Protein AF-A0A7W1NVE6-F1 (afdb_monomer_lite)

Structure (mmCIF, N/CA/C/O backbone):
data_AF-A0A7W1NVE6-F1
#
_entry.id   AF-A0A7W1NVE6-F1
#
loop_
_atom_site.group_PDB
_atom_site.id
_atom_site.type_symbol
_atom_site.label_atom_id
_atom_site.label_alt_id
_atom_site.label_comp_id
_atom_site.label_asym_id
_atom_site.label_entity_id
_atom_site.label_seq_id
_atom_site.pdbx_PDB_ins_code
_atom_site.Cartn_x
_atom_site.Cartn_y
_atom_site.Cartn_z
_atom_site.occupancy
_atom_site.B_iso_or_equiv
_atom_site.auth_seq_id
_atom_site.auth_comp_id
_atom_site.auth_asym_id
_atom_site.auth_atom_id
_atom_site.pdbx_PDB_model_num
ATOM 1 N N . MET A 1 1 ? -20.304 -4.617 41.330 1.00 43.28 1 MET A N 1
ATOM 2 C CA . MET A 1 1 ? -19.019 -4.734 40.603 1.00 43.28 1 MET A CA 1
ATOM 3 C C . MET A 1 1 ? -19.071 -3.814 39.393 1.00 43.28 1 MET A C 1
ATOM 5 O O . MET A 1 1 ? -19.935 -3.990 38.545 1.00 43.28 1 MET A O 1
ATOM 9 N N . ALA A 1 2 ? -18.234 -2.778 39.392 1.00 46.69 2 ALA A N 1
ATOM 10 C CA . ALA A 1 2 ? -18.271 -1.657 38.458 1.00 46.69 2 ALA A CA 1
ATOM 11 C C . ALA A 1 2 ? -17.855 -2.059 37.030 1.00 46.69 2 ALA A C 1
ATOM 13 O O . ALA A 1 2 ? -16.726 -2.504 36.815 1.00 46.69 2 ALA A O 1
ATOM 14 N N . LYS A 1 3 ? -18.741 -1.858 36.045 1.00 56.53 3 LYS A N 1
ATOM 15 C CA . LYS A 1 3 ? -18.347 -1.772 34.632 1.00 56.53 3 LYS A CA 1
ATOM 16 C C . LYS A 1 3 ? -17.899 -0.339 34.369 1.00 56.53 3 LYS A C 1
ATOM 18 O O . LYS A 1 3 ? -18.708 0.552 34.170 1.00 56.53 3 LYS A O 1
ATOM 23 N N . LYS A 1 4 ? -16.583 -0.192 34.467 1.00 49.22 4 LYS A N 1
ATOM 24 C CA . LYS A 1 4 ? -15.743 0.969 34.190 1.00 49.22 4 LYS A CA 1
ATOM 25 C C . LYS A 1 4 ? -16.264 1.808 33.019 1.00 49.22 4 LYS A C 1
ATOM 27 O O . LYS A 1 4 ? -16.423 1.300 31.909 1.00 49.22 4 LYS A O 1
ATOM 32 N N . ASP A 1 5 ? -16.467 3.083 33.304 1.00 49.03 5 ASP A N 1
ATOM 33 C CA . ASP A 1 5 ? -16.816 4.149 32.378 1.00 49.03 5 ASP A CA 1
ATOM 34 C C . ASP A 1 5 ? -15.746 4.259 31.281 1.00 49.03 5 ASP A C 1
ATOM 36 O O . ASP A 1 5 ? -14.654 4.788 31.487 1.00 49.03 5 ASP A O 1
ATOM 40 N N . ALA A 1 6 ? -16.035 3.712 30.104 1.00 51.19 6 ALA A N 1
ATOM 41 C CA . ALA A 1 6 ? -15.352 4.088 28.877 1.00 51.19 6 ALA A CA 1
ATOM 42 C C . ALA A 1 6 ? -16.280 5.087 28.185 1.00 51.19 6 ALA A C 1
ATOM 44 O O . ALA A 1 6 ? -17.406 4.727 27.840 1.00 51.19 6 ALA A O 1
ATOM 45 N N . GLY A 1 7 ? -15.838 6.340 28.013 1.00 51.44 7 GLY A N 1
ATOM 46 C CA . GLY A 1 7 ? -16.530 7.299 27.141 1.00 51.44 7 GLY A CA 1
ATOM 47 C C . GLY A 1 7 ? -16.795 6.685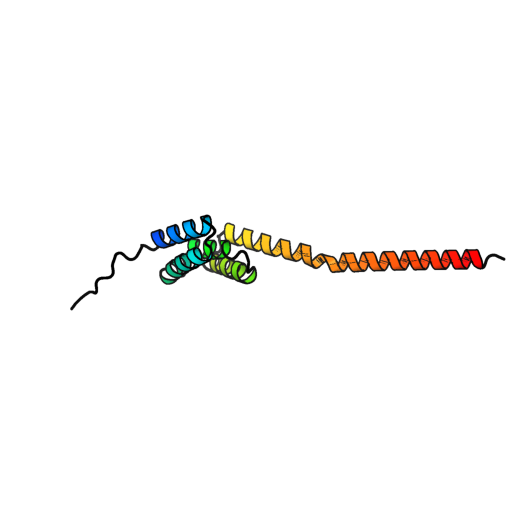 25.757 1.00 51.44 7 GLY A C 1
ATOM 48 O O . GLY A 1 7 ? -16.193 5.650 25.454 1.00 51.44 7 GLY A O 1
ATOM 49 N N . PRO A 1 8 ? -17.681 7.264 24.921 1.00 52.94 8 PRO A N 1
ATOM 50 C CA . PRO A 1 8 ? -18.082 6.645 23.660 1.00 52.94 8 PRO A CA 1
ATOM 51 C C . PRO A 1 8 ? -16.830 6.353 22.835 1.00 52.94 8 PRO A C 1
ATOM 53 O O . PRO A 1 8 ? -16.207 7.271 22.303 1.00 52.94 8 PRO A O 1
ATOM 56 N N . GLN A 1 9 ? -16.391 5.092 22.803 1.00 56.66 9 GLN A N 1
ATOM 57 C CA . GLN A 1 9 ? -15.283 4.733 21.938 1.00 56.66 9 GLN A CA 1
ATOM 58 C C . GLN A 1 9 ? -15.800 4.941 20.521 1.00 56.66 9 GLN A C 1
ATOM 60 O O . GLN A 1 9 ? -16.882 4.422 20.220 1.00 56.66 9 GLN A O 1
ATOM 65 N N . PRO A 1 10 ? -15.089 5.713 19.681 1.00 64.50 10 PRO A N 1
ATOM 66 C CA . PRO A 1 10 ? -15.558 5.963 18.336 1.00 64.50 10 PRO A CA 1
ATOM 67 C C . PRO A 1 10 ? -15.794 4.619 17.655 1.00 64.50 10 PRO A C 1
ATOM 69 O O . PRO A 1 10 ? -14.952 3.714 17.723 1.00 64.50 10 PRO A O 1
ATOM 72 N N . ASN A 1 11 ? -16.968 4.465 17.050 1.00 83.31 11 ASN A N 1
ATOM 73 C CA . ASN A 1 11 ? -17.319 3.230 16.368 1.00 83.31 11 ASN A CA 1
ATOM 74 C C . ASN A 1 11 ? -16.279 2.964 15.265 1.00 83.31 11 ASN A C 1
ATOM 76 O O . ASN A 1 11 ? -15.713 3.895 14.694 1.00 83.31 11 ASN A O 1
ATOM 80 N N . ARG A 1 12 ? -16.029 1.700 14.919 1.00 87.88 12 ARG A N 1
ATOM 81 C CA . ARG A 1 12 ? -15.056 1.313 13.884 1.00 87.88 12 ARG A CA 1
ATOM 82 C C . ARG A 1 12 ? -15.229 2.102 12.583 1.00 87.88 12 ARG A C 1
ATOM 84 O O . ARG A 1 12 ? -14.247 2.489 11.958 1.00 87.88 12 ARG A O 1
ATOM 91 N N . GLU A 1 13 ? -16.474 2.343 12.171 1.00 88.94 13 GLU A N 1
ATOM 92 C CA . GLU A 1 13 ? -16.756 3.147 10.977 1.00 88.94 13 GLU A CA 1
ATOM 93 C C . GLU A 1 13 ? -16.386 4.623 11.182 1.00 88.94 13 GLU A C 1
ATOM 95 O O . GLU A 1 13 ? -15.855 5.239 10.267 1.00 88.94 13 GLU A O 1
ATOM 100 N N . GLU A 1 14 ? -16.583 5.190 12.373 1.00 91.44 14 GLU A N 1
ATOM 101 C CA . GLU A 1 14 ? -16.153 6.561 12.678 1.00 91.44 14 GLU A CA 1
ATOM 102 C C . GLU A 1 14 ? -14.631 6.683 12.622 1.00 91.44 14 GLU A C 1
ATOM 104 O O . GLU A 1 14 ? -14.125 7.595 11.971 1.00 91.44 14 GLU A O 1
ATOM 109 N N . LEU A 1 15 ? -13.900 5.727 13.206 1.00 91.81 15 LEU A N 1
ATOM 110 C CA . LEU A 1 15 ? -12.438 5.660 13.107 1.00 91.81 15 LEU A CA 1
ATOM 111 C C . LEU A 1 15 ? -11.982 5.573 11.648 1.00 91.81 15 LEU A C 1
ATOM 113 O O . LEU A 1 15 ? -11.075 6.294 11.231 1.00 91.81 15 LEU A O 1
ATOM 117 N N . LEU A 1 16 ? -12.649 4.742 10.842 1.00 92.94 16 LEU A N 1
ATOM 118 C CA . LEU A 1 16 ? -12.353 4.629 9.418 1.00 92.94 16 LEU A CA 1
ATOM 119 C C . LEU A 1 16 ? -12.566 5.969 8.702 1.00 92.94 16 LEU A C 1
ATOM 121 O O . LEU A 1 16 ? -11.711 6.394 7.929 1.00 92.94 16 LEU A O 1
ATOM 125 N N . GLN A 1 17 ? -13.670 6.665 8.977 1.00 94.62 17 GLN A N 1
ATOM 126 C CA . GLN A 1 17 ? -13.955 7.972 8.382 1.00 94.62 17 GLN A CA 1
ATOM 127 C C . GLN A 1 17 ? -12.959 9.048 8.836 1.00 94.62 17 GLN A C 1
ATOM 129 O O . GLN A 1 17 ? -12.537 9.861 8.011 1.00 94.62 17 GLN A O 1
ATOM 134 N N . MET A 1 18 ? -12.540 9.046 10.105 1.00 93.62 18 MET A N 1
ATOM 135 C CA . MET A 1 18 ? -11.503 9.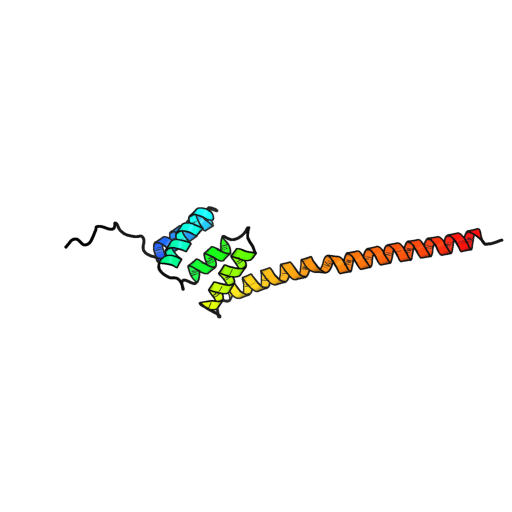950 10.619 1.00 93.62 18 MET A CA 1
ATOM 136 C C . MET A 1 18 ? -10.166 9.718 9.910 1.00 93.62 18 MET A C 1
ATOM 138 O O . MET A 1 18 ? -9.562 10.676 9.425 1.00 93.62 18 MET A O 1
ATOM 142 N N . GLY A 1 19 ? -9.756 8.457 9.747 1.00 94.75 19 GLY A N 1
ATOM 143 C CA . GLY A 1 19 ? -8.556 8.101 8.990 1.00 94.75 19 GLY A CA 1
ATOM 144 C C . GLY A 1 19 ? -8.626 8.545 7.530 1.00 94.75 19 GLY A C 1
ATOM 145 O O . GLY A 1 19 ? -7.670 9.107 6.999 1.00 94.75 19 GLY A O 1
ATOM 146 N N . ILE A 1 20 ? -9.780 8.369 6.878 1.00 95.00 20 ILE A N 1
ATOM 147 C CA . ILE A 1 20 ? -9.991 8.809 5.491 1.00 95.00 20 ILE A CA 1
ATOM 148 C C . ILE A 1 20 ? -9.881 10.328 5.362 1.00 95.00 20 ILE A C 1
ATOM 150 O O . ILE A 1 20 ? -9.298 10.806 4.389 1.00 95.00 20 ILE A O 1
ATOM 154 N N . ARG A 1 21 ? -10.450 11.089 6.303 1.00 95.94 21 ARG A N 1
ATOM 155 C CA . ARG A 1 21 ? -10.350 12.557 6.311 1.00 95.94 21 ARG A CA 1
ATOM 156 C C . ARG A 1 21 ? -8.901 12.993 6.490 1.00 95.94 21 ARG A C 1
ATOM 158 O O . ARG A 1 21 ? -8.391 13.686 5.622 1.00 95.94 21 ARG A O 1
ATOM 165 N N . ALA A 1 22 ? -8.210 12.462 7.498 1.00 94.62 22 ALA A N 1
ATOM 166 C CA . ALA A 1 22 ? -6.794 12.748 7.722 1.00 94.62 22 ALA A CA 1
ATOM 167 C C . ALA A 1 22 ? -5.930 12.432 6.485 1.00 94.62 22 ALA A C 1
ATOM 169 O O . ALA A 1 22 ? -5.103 13.248 6.087 1.00 94.62 22 ALA A O 1
ATOM 170 N N . ALA A 1 23 ? -6.177 11.300 5.814 1.00 94.50 23 ALA A N 1
ATOM 171 C CA . ALA A 1 23 ? -5.469 10.933 4.586 1.00 94.50 23 ALA A CA 1
ATOM 172 C C . ALA A 1 23 ? -5.767 11.891 3.421 1.00 94.50 23 ALA A C 1
ATOM 174 O O . ALA A 1 23 ? -4.892 12.166 2.603 1.00 94.50 23 ALA A O 1
ATOM 175 N N . LYS A 1 24 ? -7.006 12.389 3.313 1.00 93.44 24 LYS A N 1
ATOM 176 C CA . LYS A 1 24 ? -7.389 13.387 2.300 1.00 93.44 24 LYS A CA 1
ATOM 177 C C . LYS A 1 24 ? -6.768 14.754 2.575 1.00 93.44 24 LYS A C 1
ATOM 179 O O . LYS A 1 24 ? -6.413 15.436 1.622 1.00 93.44 24 LYS A O 1
ATOM 184 N N . ASP A 1 25 ? -6.591 15.096 3.845 1.00 94.44 25 ASP A N 1
ATOM 185 C CA . ASP A 1 25 ? -5.966 16.343 4.289 1.00 94.44 25 ASP A CA 1
ATOM 186 C C . ASP A 1 25 ? -4.426 16.302 4.185 1.00 94.44 25 ASP A C 1
ATOM 188 O O . ASP A 1 25 ? -3.748 17.265 4.532 1.00 94.44 25 ASP A O 1
ATOM 192 N N . GLY A 1 26 ? -3.852 15.187 3.712 1.00 92.50 26 GLY A N 1
ATOM 193 C CA . GLY A 1 26 ? -2.406 14.985 3.581 1.00 92.50 26 GLY A CA 1
ATOM 194 C C . GLY A 1 26 ? -1.709 14.563 4.878 1.00 92.50 26 GLY A C 1
ATOM 195 O O . GLY A 1 26 ? -0.503 14.325 4.878 1.00 92.50 26 GLY A O 1
ATOM 196 N N . ASN A 1 27 ? -2.454 14.409 5.976 1.00 93.94 27 ASN A N 1
ATOM 197 C CA . ASN A 1 27 ? -1.939 13.918 7.248 1.00 93.94 27 ASN A CA 1
ATOM 198 C C . ASN A 1 27 ? -1.904 12.380 7.267 1.00 93.94 27 ASN A C 1
ATOM 200 O O . ASN A 1 27 ? -2.734 11.717 7.898 1.00 93.94 27 ASN A O 1
ATOM 204 N N . ASN A 1 28 ? -0.932 11.810 6.553 1.00 93.31 28 ASN A N 1
ATOM 205 C CA . ASN A 1 28 ? -0.752 10.361 6.445 1.00 93.31 28 ASN A CA 1
ATOM 206 C C . ASN A 1 28 ? -0.433 9.701 7.797 1.00 93.31 28 ASN A C 1
ATOM 208 O O . ASN A 1 28 ? -0.918 8.601 8.062 1.00 93.31 28 ASN A O 1
ATOM 212 N N . ASP A 1 29 ? 0.320 10.371 8.670 1.00 92.44 29 ASP A N 1
ATOM 213 C CA . ASP A 1 29 ? 0.681 9.835 9.988 1.00 92.44 29 ASP A CA 1
ATOM 214 C C . ASP A 1 29 ? -0.534 9.761 10.918 1.00 92.44 29 ASP A C 1
ATOM 216 O O . ASP A 1 29 ? -0.784 8.732 11.546 1.00 92.44 29 ASP A O 1
ATOM 220 N N . GLY A 1 30 ? -1.361 10.810 10.944 1.00 93.62 30 GLY A N 1
ATOM 221 C CA . GLY A 1 30 ? -2.630 10.793 11.670 1.00 93.62 30 GLY A CA 1
ATOM 222 C C . GLY A 1 30 ? -3.592 9.745 11.111 1.00 93.62 30 GLY A C 1
ATOM 223 O O . GLY A 1 30 ? -4.218 9.002 11.866 1.00 93.62 30 GLY A O 1
ATOM 224 N N . ALA A 1 31 ? -3.670 9.629 9.783 1.00 95.31 31 ALA A N 1
ATOM 225 C CA . ALA A 1 31 ? -4.501 8.626 9.126 1.00 95.31 31 ALA A CA 1
ATOM 226 C C . ALA A 1 31 ? -4.100 7.194 9.507 1.00 95.31 31 ALA A C 1
ATOM 228 O O . ALA A 1 31 ? -4.967 6.364 9.787 1.00 95.31 31 ALA A O 1
ATOM 229 N N . ARG A 1 32 ? -2.791 6.924 9.566 1.00 94.69 32 ARG A N 1
ATOM 230 C CA . ARG A 1 32 ? -2.224 5.633 9.966 1.00 94.69 32 ARG A CA 1
ATOM 231 C C . ARG A 1 32 ? -2.713 5.207 11.347 1.00 94.69 32 ARG A C 1
ATOM 233 O O . ARG A 1 32 ? -3.183 4.082 11.483 1.00 94.69 32 ARG A O 1
ATOM 240 N N . ILE A 1 33 ? -2.689 6.109 12.330 1.00 94.75 33 ILE A N 1
ATOM 241 C CA . ILE A 1 33 ? -3.149 5.821 13.700 1.00 94.75 33 ILE A CA 1
ATOM 242 C C . ILE A 1 33 ? -4.610 5.355 13.696 1.00 94.75 33 ILE A C 1
ATOM 244 O O . ILE A 1 33 ? -4.948 4.343 14.312 1.00 94.75 33 ILE A O 1
ATOM 248 N N . PHE A 1 34 ? -5.483 6.053 12.965 1.00 94.69 34 PHE A N 1
ATOM 249 C CA . PHE A 1 34 ? -6.893 5.675 12.877 1.00 94.69 34 PHE A CA 1
ATOM 250 C C . PHE A 1 34 ? -7.093 4.321 12.188 1.00 94.69 34 PHE A C 1
ATOM 252 O O . PHE A 1 34 ? -7.862 3.491 12.675 1.00 94.69 34 PHE A O 1
ATOM 259 N N . PHE A 1 35 ? -6.387 4.051 11.087 1.00 94.75 35 PHE A N 1
ATOM 260 C CA . PHE A 1 35 ? -6.491 2.759 10.403 1.00 94.75 35 PHE A CA 1
ATOM 261 C C . PHE A 1 35 ? -5.922 1.606 11.232 1.00 94.75 35 PHE A C 1
ATOM 263 O O . PHE A 1 35 ? -6.487 0.515 11.209 1.00 94.75 35 PHE A O 1
ATOM 270 N N . GLU A 1 36 ? -4.863 1.830 12.007 1.00 94.31 36 GLU A N 1
ATOM 271 C CA . GLU A 1 36 ? -4.331 0.837 12.944 1.00 94.31 36 GLU A CA 1
ATOM 272 C C . GLU A 1 36 ? -5.334 0.509 14.052 1.00 94.31 36 GLU A C 1
ATOM 274 O O . GLU A 1 36 ? -5.510 -0.662 14.382 1.00 94.31 36 GLU A O 1
ATOM 279 N N . GLN A 1 37 ? -6.064 1.501 14.570 1.00 93.69 37 GLN A N 1
ATOM 280 C CA . GLN A 1 37 ? -7.152 1.260 15.523 1.00 93.69 37 GLN A CA 1
ATOM 281 C C . GLN A 1 37 ? -8.300 0.463 14.887 1.00 93.69 37 GLN A C 1
ATOM 283 O O . GLN A 1 37 ? -8.792 -0.490 15.496 1.00 93.69 37 GLN A O 1
ATOM 288 N N . VAL A 1 38 ? -8.685 0.787 13.645 1.00 93.94 38 VAL A N 1
ATOM 289 C CA . VAL A 1 38 ? -9.679 0.007 12.885 1.00 93.94 38 VAL A CA 1
ATOM 290 C C . VAL A 1 38 ? -9.218 -1.439 12.715 1.00 93.94 38 VAL A C 1
ATOM 292 O O . VAL A 1 38 ? -9.994 -2.352 12.982 1.00 93.94 38 VAL A O 1
ATOM 295 N N . LEU A 1 39 ? -7.961 -1.660 12.325 1.00 92.62 39 LEU A N 1
ATOM 296 C CA . LEU A 1 39 ? -7.386 -2.996 12.143 1.00 92.62 39 LEU A CA 1
ATOM 297 C C . LEU A 1 39 ? -7.169 -3.739 13.470 1.00 92.62 39 LEU A C 1
ATOM 299 O O . LEU A 1 39 ? -7.187 -4.968 13.497 1.00 92.62 39 LEU A O 1
ATOM 303 N N . GLY A 1 40 ? -6.995 -3.013 14.575 1.00 91.56 40 GLY A N 1
ATOM 304 C CA . GLY A 1 40 ? -6.965 -3.570 15.924 1.00 91.56 40 GLY A CA 1
ATOM 305 C C . GLY A 1 40 ? -8.316 -4.151 16.342 1.00 91.56 40 GLY A C 1
ATOM 306 O O . GLY A 1 40 ? -8.354 -5.211 16.967 1.00 91.56 40 GLY A O 1
ATOM 307 N N . GLN A 1 41 ? -9.415 -3.498 15.951 1.00 89.69 41 GLN A N 1
ATOM 308 C CA . GLN A 1 41 ? -10.779 -3.987 16.179 1.00 89.69 41 GLN A CA 1
ATOM 309 C C . GLN A 1 41 ? -11.201 -5.047 15.151 1.00 89.69 41 GLN A C 1
ATOM 311 O O . GLN A 1 41 ? -11.868 -6.020 15.493 1.00 89.69 41 GLN A O 1
ATOM 316 N N . ASP A 1 42 ? -10.808 -4.869 13.891 1.00 87.56 42 ASP A N 1
ATOM 317 C CA . ASP A 1 42 ? -11.138 -5.743 12.771 1.00 87.56 42 ASP A CA 1
ATOM 318 C C . ASP A 1 42 ? -9.924 -5.949 11.862 1.00 87.56 42 ASP A C 1
ATOM 320 O O . ASP A 1 42 ? -9.680 -5.219 10.897 1.00 87.56 42 ASP A O 1
ATOM 324 N N . LYS A 1 43 ? -9.185 -7.020 12.148 1.00 89.06 43 LYS A N 1
ATOM 325 C CA . LYS A 1 43 ? -7.984 -7.403 11.398 1.00 89.06 43 LYS A CA 1
ATOM 326 C C . LYS A 1 43 ? -8.263 -7.778 9.945 1.00 89.06 43 LYS A C 1
ATOM 328 O O . LYS A 1 43 ? -7.305 -7.946 9.201 1.00 89.06 43 LYS A O 1
ATOM 333 N N . ARG A 1 44 ? -9.527 -7.962 9.547 1.00 91.00 44 ARG A N 1
ATOM 334 C CA . ARG A 1 44 ? -9.942 -8.326 8.184 1.00 91.00 44 ARG A CA 1
ATOM 335 C C . ARG A 1 44 ? -10.635 -7.165 7.472 1.00 91.00 44 ARG A C 1
ATOM 337 O O . ARG A 1 44 ? -11.272 -7.382 6.450 1.00 91.00 44 ARG A O 1
ATOM 344 N N . ASN A 1 45 ? -10.500 -5.940 7.978 1.00 91.19 45 ASN A N 1
ATOM 345 C CA . ASN A 1 45 ? -11.083 -4.775 7.334 1.00 91.19 45 ASN A CA 1
ATOM 346 C C . ASN A 1 45 ? -10.305 -4.405 6.061 1.00 91.19 45 ASN A C 1
ATOM 348 O O . ASN A 1 45 ? -9.248 -3.770 6.108 1.00 91.19 45 ASN A O 1
ATOM 352 N N . GLU A 1 46 ? -10.846 -4.787 4.911 1.00 92.25 46 GLU A N 1
ATOM 353 C CA . GLU A 1 46 ? -10.253 -4.569 3.596 1.00 92.25 46 GLU A CA 1
ATOM 354 C C . GLU A 1 46 ? -10.143 -3.078 3.259 1.00 92.25 46 GLU A C 1
ATOM 356 O O . GLU A 1 46 ? -9.164 -2.647 2.648 1.00 92.25 46 GLU A O 1
ATOM 361 N N . ARG A 1 47 ? -11.115 -2.266 3.702 1.00 91.94 47 ARG A N 1
ATOM 362 C CA . ARG A 1 47 ? -11.112 -0.812 3.476 1.00 91.94 47 ARG A CA 1
ATOM 363 C C . ARG A 1 47 ? -9.926 -0.169 4.188 1.00 91.94 47 ARG A C 1
ATOM 365 O O . ARG A 1 47 ? -9.196 0.597 3.563 1.00 91.94 47 ARG A O 1
ATOM 372 N N . ALA A 1 48 ? -9.698 -0.497 5.458 1.00 94.25 48 ALA A N 1
ATOM 373 C CA . ALA A 1 48 ? -8.567 0.028 6.220 1.00 94.25 48 ALA A CA 1
ATOM 374 C C . ALA A 1 48 ? -7.218 -0.408 5.623 1.00 94.25 48 ALA A C 1
ATOM 376 O O . ALA A 1 48 ? -6.326 0.426 5.476 1.00 94.25 48 ALA A O 1
ATOM 377 N N . MET A 1 49 ? -7.079 -1.669 5.193 1.00 94.75 49 MET A N 1
ATOM 378 C CA . MET A 1 49 ? -5.860 -2.142 4.515 1.00 94.75 49 MET A CA 1
ATOM 379 C C . MET A 1 49 ? -5.594 -1.397 3.201 1.00 94.75 49 MET A C 1
ATOM 381 O O . MET A 1 49 ? -4.461 -0.993 2.934 1.00 94.75 49 MET A O 1
ATOM 385 N N . MET A 1 50 ? -6.638 -1.151 2.405 1.00 94.44 50 MET A N 1
ATOM 386 C CA . MET A 1 50 ? -6.524 -0.371 1.171 1.00 94.44 50 MET A CA 1
ATOM 387 C C . MET A 1 50 ? -6.091 1.069 1.432 1.00 94.44 50 MET A C 1
ATOM 389 O O . MET A 1 50 ? -5.274 1.617 0.687 1.00 94.44 50 MET A O 1
ATOM 393 N N . TRP A 1 51 ? -6.604 1.690 2.492 1.00 94.75 51 TRP A N 1
ATOM 394 C CA . TRP A 1 51 ? -6.180 3.034 2.858 1.00 94.75 51 TRP A CA 1
ATOM 395 C C . TRP A 1 51 ? -4.748 3.072 3.393 1.00 94.75 51 TRP A C 1
ATOM 397 O O . TRP A 1 51 ? -4.005 3.964 2.987 1.00 94.75 51 TRP A O 1
ATOM 407 N N . MET A 1 52 ? -4.315 2.073 4.171 1.00 94.69 52 MET A N 1
ATOM 408 C CA . MET A 1 52 ? -2.911 1.913 4.582 1.00 94.69 52 MET A CA 1
ATOM 409 C C . MET A 1 52 ? -1.974 1.803 3.372 1.00 94.69 52 MET A C 1
ATOM 411 O O . MET A 1 52 ? -0.943 2.472 3.311 1.00 94.69 52 MET A O 1
ATOM 415 N N . ALA A 1 53 ? -2.363 1.037 2.349 1.00 94.06 53 ALA A N 1
ATOM 416 C CA . ALA A 1 53 ? -1.621 0.980 1.091 1.00 94.06 53 ALA A CA 1
ATOM 417 C C . ALA A 1 53 ? -1.581 2.332 0.355 1.00 94.06 53 ALA A C 1
ATOM 419 O O . ALA A 1 53 ? -0.592 2.649 -0.306 1.00 94.06 53 ALA A O 1
ATOM 420 N N . LYS A 1 54 ? -2.654 3.126 0.433 1.00 92.69 54 LYS A N 1
ATOM 421 C CA . LYS A 1 54 ? -2.750 4.419 -0.254 1.00 92.69 54 LYS A CA 1
ATOM 422 C C . LYS A 1 54 ? -1.878 5.496 0.392 1.00 92.69 54 LYS A C 1
ATOM 424 O O . LYS A 1 54 ? -1.280 6.273 -0.345 1.00 92.69 54 LYS A O 1
ATOM 429 N N . ILE A 1 55 ? -1.799 5.525 1.722 1.00 94.31 55 ILE A N 1
ATOM 430 C CA . ILE A 1 55 ? -0.973 6.493 2.462 1.00 94.31 55 ILE A CA 1
ATOM 431 C C . ILE A 1 55 ? 0.513 6.108 2.497 1.00 94.31 55 ILE A C 1
ATOM 433 O O . ILE A 1 55 ? 1.360 6.966 2.710 1.00 94.31 55 ILE A O 1
ATOM 437 N N . ALA A 1 56 ? 0.858 4.840 2.242 1.00 92.44 56 ALA A N 1
ATOM 438 C CA . ALA A 1 56 ? 2.239 4.364 2.136 1.00 92.44 56 ALA A CA 1
ATOM 439 C C . ALA A 1 56 ? 2.896 4.766 0.792 1.00 92.44 56 ALA A C 1
ATOM 441 O O . ALA A 1 56 ? 3.354 3.922 0.020 1.00 92.44 56 ALA A O 1
ATOM 442 N N . THR A 1 57 ? 2.921 6.059 0.463 1.00 82.88 57 THR A N 1
ATOM 443 C CA . THR A 1 57 ? 3.478 6.561 -0.807 1.00 82.88 57 THR A CA 1
ATOM 444 C C . THR A 1 57 ? 4.995 6.435 -0.876 1.00 82.88 57 THR A C 1
ATOM 446 O O . THR A 1 57 ? 5.530 6.080 -1.929 1.00 82.88 57 THR A O 1
ATOM 449 N N . ASP A 1 58 ? 5.670 6.664 0.247 1.00 84.50 58 ASP A N 1
ATOM 450 C CA . ASP A 1 58 ? 7.130 6.792 0.290 1.00 84.50 58 ASP A CA 1
ATOM 451 C C . ASP A 1 58 ? 7.816 5.426 0.361 1.00 84.50 58 ASP A C 1
ATOM 453 O O . ASP A 1 58 ? 8.898 5.216 -0.190 1.00 84.50 58 ASP A O 1
ATOM 457 N N . ASN A 1 59 ? 7.146 4.446 0.974 1.00 88.94 59 ASN A N 1
ATOM 458 C CA . ASN A 1 59 ? 7.655 3.093 1.120 1.00 88.94 59 ASN A CA 1
ATOM 459 C C . ASN A 1 59 ? 6.898 2.105 0.224 1.00 88.94 59 ASN A C 1
ATOM 461 O O . ASN A 1 59 ? 5.892 1.502 0.604 1.00 88.94 59 ASN A O 1
ATOM 465 N N . LYS A 1 60 ? 7.448 1.864 -0.972 1.00 88.44 60 LYS A N 1
ATOM 466 C CA . LYS A 1 60 ? 6.895 0.894 -1.935 1.00 88.44 60 LYS A CA 1
ATOM 467 C C . LYS A 1 60 ? 6.769 -0.523 -1.361 1.00 88.44 60 LYS A C 1
ATOM 469 O O . LYS A 1 60 ? 5.839 -1.234 -1.735 1.00 88.44 60 LYS A O 1
ATOM 474 N N . SER A 1 61 ? 7.687 -0.944 -0.487 1.00 90.19 61 SER A N 1
ATOM 475 C CA . SER A 1 61 ? 7.643 -2.273 0.142 1.00 90.19 61 SER A CA 1
ATOM 476 C C . SER A 1 61 ? 6.465 -2.378 1.105 1.00 90.19 61 SER A C 1
ATOM 478 O O . SER A 1 61 ? 5.700 -3.338 1.052 1.00 90.19 61 SER A O 1
ATOM 480 N N . GLU A 1 62 ? 6.263 -1.351 1.929 1.00 92.50 62 GLU A N 1
ATOM 481 C CA . GLU A 1 62 ? 5.120 -1.278 2.835 1.00 92.50 62 GLU A CA 1
ATOM 482 C C . GLU A 1 62 ? 3.792 -1.259 2.072 1.00 92.50 62 GLU A C 1
ATOM 484 O O . GLU A 1 62 ? 2.902 -2.061 2.360 1.00 92.50 62 GLU A O 1
ATOM 489 N N . ARG A 1 63 ? 3.678 -0.405 1.049 1.00 93.44 63 ARG A N 1
ATOM 490 C CA . ARG A 1 63 ? 2.491 -0.353 0.191 1.00 93.44 63 ARG A CA 1
ATOM 491 C C . ARG A 1 63 ? 2.162 -1.713 -0.407 1.00 93.44 63 ARG A C 1
ATOM 493 O O . ARG A 1 63 ? 1.011 -2.134 -0.366 1.00 93.44 63 ARG A O 1
ATOM 500 N N . LYS A 1 64 ? 3.171 -2.406 -0.941 1.00 93.50 64 LYS A N 1
ATOM 501 C CA . LYS A 1 64 ? 3.007 -3.742 -1.516 1.00 93.50 64 LYS A CA 1
ATOM 502 C C . LYS A 1 64 ? 2.464 -4.729 -0.477 1.00 93.50 64 LYS A C 1
ATOM 504 O O . LYS A 1 64 ? 1.480 -5.399 -0.768 1.00 93.50 64 LYS A O 1
ATOM 509 N N . LYS A 1 65 ? 3.028 -4.753 0.735 1.00 94.69 65 LYS A N 1
ATOM 510 C CA . LYS A 1 65 ? 2.568 -5.638 1.820 1.00 94.69 65 LYS A CA 1
ATOM 511 C C . LYS A 1 65 ? 1.098 -5.410 2.178 1.00 94.69 65 LYS A C 1
ATOM 513 O O . LYS A 1 65 ? 0.363 -6.372 2.373 1.00 94.69 65 LYS A O 1
ATOM 518 N N . TRP A 1 66 ? 0.648 -4.157 2.262 1.00 94.69 66 TRP A N 1
ATOM 519 C CA . TRP A 1 66 ? -0.758 -3.857 2.561 1.00 94.69 66 TRP A CA 1
ATOM 520 C C . TRP A 1 66 ? -1.710 -4.274 1.436 1.00 94.69 66 TRP A C 1
ATOM 522 O O . TRP A 1 66 ? -2.798 -4.786 1.706 1.00 94.69 66 TRP A O 1
ATOM 532 N N . LEU A 1 67 ? -1.293 -4.112 0.179 1.00 94.38 67 LEU A N 1
ATOM 533 C CA . LEU A 1 67 ? -2.055 -4.596 -0.974 1.00 94.38 67 LEU A CA 1
ATOM 534 C C . LEU A 1 67 ? -2.138 -6.127 -1.004 1.00 94.38 67 LEU A C 1
ATOM 536 O O . LEU A 1 67 ? -3.210 -6.665 -1.258 1.00 94.38 67 LEU A O 1
ATOM 540 N N . GLU A 1 68 ? -1.041 -6.823 -0.703 1.00 94.00 68 GLU A N 1
ATOM 541 C CA . GLU A 1 68 ? -1.015 -8.288 -0.596 1.00 94.00 68 GLU A CA 1
ATOM 542 C C . GLU A 1 68 ? -1.960 -8.775 0.505 1.00 94.00 68 GLU A C 1
ATOM 544 O O . GLU A 1 68 ? -2.831 -9.593 0.227 1.00 94.00 68 GLU A O 1
ATOM 549 N N . LYS A 1 69 ? -1.903 -8.181 1.705 1.00 93.69 69 LYS A N 1
ATOM 550 C CA . LYS A 1 69 ? -2.852 -8.483 2.793 1.00 93.69 69 LYS A CA 1
ATOM 551 C C . LYS A 1 69 ? -4.309 -8.240 2.403 1.00 93.69 69 LYS A C 1
ATOM 553 O O . LYS A 1 69 ? -5.191 -9.004 2.781 1.00 93.69 69 LYS A O 1
ATOM 558 N N . THR A 1 70 ? -4.574 -7.190 1.628 1.00 94.06 70 THR A N 1
ATOM 559 C CA . THR A 1 70 ? -5.930 -6.925 1.129 1.00 94.06 70 THR A CA 1
ATOM 560 C C . THR A 1 70 ? -6.417 -8.073 0.244 1.00 94.06 70 THR A C 1
ATOM 562 O O . THR A 1 70 ? -7.572 -8.472 0.358 1.00 94.06 70 THR A O 1
ATOM 565 N N . LEU A 1 71 ? -5.544 -8.627 -0.603 1.00 93.56 71 LEU A N 1
ATOM 566 C CA . LEU A 1 71 ? -5.863 -9.771 -1.461 1.00 93.56 71 LEU A CA 1
ATOM 567 C C . LEU A 1 71 ? -5.940 -11.096 -0.700 1.00 93.56 71 LEU A C 1
ATOM 569 O O . LEU A 1 71 ? -6.703 -11.967 -1.100 1.00 93.56 71 LEU A O 1
ATOM 573 N N . GLU A 1 72 ? -5.207 -11.246 0.403 1.00 93.50 72 GLU A N 1
ATOM 574 C CA . GLU A 1 72 ? -5.371 -12.387 1.313 1.00 93.50 72 GLU A CA 1
ATOM 575 C C . GLU A 1 72 ? -6.766 -12.394 1.954 1.00 93.50 72 GLU A C 1
ATOM 577 O O . GLU A 1 72 ? -7.376 -13.449 2.118 1.00 93.50 72 GLU A O 1
ATOM 582 N N . VAL A 1 73 ? -7.289 -11.214 2.307 1.00 92.25 73 VAL A N 1
ATOM 583 C CA . VAL A 1 73 ? -8.634 -11.073 2.884 1.00 92.25 73 VAL A CA 1
ATOM 584 C C . VAL A 1 73 ? -9.723 -11.167 1.816 1.00 92.25 73 VAL A C 1
ATOM 586 O O . VAL A 1 73 ? -10.736 -11.831 2.041 1.00 92.25 73 VAL A O 1
ATOM 589 N N . ASN A 1 74 ? -9.529 -10.486 0.686 1.00 89.75 74 ASN A N 1
ATOM 590 C CA . ASN A 1 74 ? -10.452 -10.439 -0.441 1.00 89.75 74 ASN A CA 1
ATOM 591 C C . ASN A 1 74 ? -9.681 -10.586 -1.770 1.00 89.75 74 ASN A C 1
ATOM 593 O O . ASN A 1 74 ? -9.245 -9.578 -2.342 1.00 89.75 74 ASN A O 1
ATOM 597 N N . PRO A 1 75 ? -9.554 -11.821 -2.290 1.00 90.81 75 PRO A N 1
ATOM 598 C CA . PRO A 1 75 ? -8.861 -12.101 -3.551 1.00 90.81 75 PRO A CA 1
ATOM 599 C C . PRO A 1 75 ? -9.464 -11.385 -4.768 1.00 90.81 75 PRO A C 1
ATOM 601 O O . PRO A 1 75 ? -8.753 -11.082 -5.730 1.00 90.81 75 PRO A O 1
ATOM 604 N N . ASP A 1 76 ? -10.756 -11.060 -4.704 1.00 91.69 76 ASP A N 1
ATOM 605 C CA . ASP A 1 76 ? -11.506 -10.410 -5.781 1.00 91.69 76 ASP A CA 1
ATOM 606 C C . ASP A 1 76 ? -11.392 -8.880 -5.750 1.00 91.69 76 ASP A C 1
ATOM 608 O O . ASP A 1 76 ? -12.029 -8.176 -6.538 1.00 91.69 76 ASP A O 1
ATOM 612 N N . ASN A 1 77 ? -10.544 -8.325 -4.876 1.00 91.56 77 ASN A N 1
ATOM 613 C CA . ASN A 1 77 ? -10.309 -6.890 -4.826 1.00 91.56 77 ASN A CA 1
ATOM 614 C C . ASN A 1 77 ? -9.522 -6.411 -6.062 1.00 91.56 77 ASN A C 1
ATOM 616 O O . ASN A 1 77 ? -8.286 -6.367 -6.089 1.00 91.56 77 ASN A O 1
ATOM 620 N N . LEU A 1 78 ? -10.269 -5.998 -7.090 1.00 91.06 78 LEU A N 1
ATOM 621 C CA . LEU A 1 78 ? -9.733 -5.463 -8.343 1.00 91.06 78 LEU A CA 1
ATOM 622 C C . LEU A 1 78 ? -8.808 -4.261 -8.115 1.00 91.06 78 LEU A C 1
ATOM 624 O O . LEU A 1 78 ? -7.766 -4.162 -8.760 1.00 91.06 78 LEU A O 1
ATOM 628 N N . GLN A 1 79 ? -9.130 -3.382 -7.159 1.00 91.06 79 GLN A N 1
ATOM 629 C CA . GLN A 1 79 ? -8.314 -2.197 -6.877 1.00 91.06 79 GLN A CA 1
ATOM 630 C C . GLN A 1 79 ? -6.923 -2.576 -6.360 1.00 91.06 79 GLN A C 1
ATOM 632 O O . GLN A 1 79 ? -5.926 -1.978 -6.775 1.00 91.06 79 GLN A O 1
ATOM 637 N N . ALA A 1 80 ? -6.840 -3.580 -5.483 1.00 92.62 80 ALA A N 1
ATOM 638 C CA . ALA A 1 80 ? -5.567 -4.059 -4.961 1.00 92.62 80 ALA A CA 1
ATOM 639 C C . ALA A 1 80 ? -4.733 -4.764 -6.044 1.00 92.62 80 ALA A C 1
ATOM 641 O O . ALA A 1 80 ? -3.536 -4.487 -6.178 1.00 92.62 80 ALA A O 1
ATOM 642 N N . ARG A 1 81 ? -5.370 -5.602 -6.879 1.00 93.12 81 ARG A N 1
ATOM 643 C CA . ARG A 1 81 ? -4.713 -6.262 -8.024 1.00 93.12 81 ARG A CA 1
ATOM 644 C C . ARG A 1 81 ? -4.153 -5.253 -9.021 1.00 93.12 81 ARG A C 1
ATOM 646 O O . ARG A 1 81 ? -2.992 -5.363 -9.419 1.00 93.12 81 ARG A O 1
ATOM 653 N N . ASP A 1 82 ? -4.943 -4.251 -9.392 1.00 93.06 82 ASP A N 1
ATOM 654 C CA . ASP A 1 82 ? -4.521 -3.216 -10.335 1.00 93.06 82 ASP A CA 1
ATOM 655 C C . ASP A 1 82 ? -3.379 -2.367 -9.776 1.00 93.06 82 ASP A C 1
ATOM 657 O O . ASP A 1 82 ? -2.436 -2.034 -10.501 1.00 93.06 82 ASP A O 1
ATOM 661 N N . ALA A 1 83 ? -3.419 -2.041 -8.482 1.00 91.19 83 ALA A N 1
ATOM 662 C CA . ALA A 1 83 ? -2.338 -1.319 -7.826 1.00 91.19 83 ALA A CA 1
ATOM 663 C C . ALA A 1 83 ? -1.023 -2.118 -7.850 1.00 91.19 83 ALA A C 1
ATOM 665 O O . ALA A 1 83 ? 0.011 -1.566 -8.236 1.00 91.19 83 ALA A O 1
ATOM 666 N N . LEU A 1 84 ? -1.056 -3.418 -7.531 1.00 91.88 84 LEU A N 1
ATOM 667 C CA . LEU A 1 84 ? 0.124 -4.290 -7.613 1.00 91.88 84 LEU A CA 1
ATOM 668 C C . LEU A 1 84 ? 0.648 -4.426 -9.046 1.00 91.88 84 LEU A C 1
ATOM 670 O O . LEU A 1 84 ? 1.857 -4.329 -9.269 1.00 91.88 84 LEU A O 1
ATOM 674 N N . LYS A 1 85 ? -0.243 -4.585 -10.030 1.00 91.38 85 LYS A N 1
ATOM 675 C CA . LYS A 1 85 ? 0.133 -4.678 -11.448 1.00 91.38 85 LYS A CA 1
ATOM 676 C C . LYS A 1 85 ? 0.846 -3.411 -11.927 1.00 91.38 85 LYS A C 1
ATOM 678 O O . LYS A 1 85 ? 1.884 -3.502 -12.582 1.00 91.38 85 LYS A O 1
ATOM 683 N N . LYS A 1 86 ? 0.344 -2.229 -11.552 1.00 88.25 86 LYS A N 1
ATOM 684 C CA . LYS A 1 86 ? 0.996 -0.942 -11.854 1.00 88.25 86 LYS A CA 1
ATOM 685 C C . LYS A 1 86 ? 2.381 -0.843 -11.211 1.00 88.25 86 LYS A C 1
ATOM 687 O O . LYS A 1 86 ? 3.323 -0.400 -11.863 1.00 88.25 86 LYS A O 1
ATOM 692 N N . MET A 1 87 ? 2.530 -1.290 -9.963 1.00 87.31 87 MET A N 1
ATOM 693 C CA . MET A 1 87 ? 3.829 -1.301 -9.276 1.00 87.31 87 MET A CA 1
ATOM 694 C C . MET A 1 87 ? 4.839 -2.238 -9.953 1.00 87.31 87 MET A C 1
ATOM 696 O O . MET A 1 87 ? 6.010 -1.878 -10.074 1.00 87.31 87 MET A O 1
ATOM 700 N N . ALA A 1 88 ? 4.396 -3.406 -10.429 1.00 84.94 88 ALA A N 1
ATOM 701 C CA . ALA A 1 88 ? 5.241 -4.344 -11.165 1.00 84.94 88 ALA A CA 1
ATOM 702 C C . ALA A 1 88 ? 5.699 -3.774 -12.519 1.00 84.94 88 ALA A C 1
ATOM 704 O O . ALA A 1 88 ? 6.883 -3.845 -12.844 1.00 84.94 88 ALA A O 1
ATOM 705 N N . TYR A 1 89 ? 4.792 -3.135 -13.264 1.00 79.94 89 TYR A N 1
ATOM 706 C CA . TYR A 1 89 ? 5.098 -2.528 -14.565 1.00 79.94 89 TYR A CA 1
ATOM 707 C C . TYR A 1 89 ? 6.164 -1.420 -14.482 1.00 79.94 89 TYR A C 1
ATOM 709 O O . TYR A 1 89 ? 7.083 -1.358 -15.299 1.00 79.94 89 TYR A O 1
ATOM 717 N N . VAL A 1 90 ? 6.094 -0.561 -13.458 1.00 73.69 90 VAL A N 1
ATOM 718 C CA . VAL A 1 90 ? 7.095 0.503 -13.243 1.00 73.69 90 VAL A CA 1
ATOM 719 C C . VAL A 1 90 ? 8.494 -0.075 -12.987 1.00 73.69 90 VAL A C 1
ATOM 721 O O . VAL A 1 90 ? 9.497 0.526 -13.379 1.00 73.69 90 VAL A O 1
ATOM 724 N N . ARG A 1 91 ? 8.585 -1.256 -12.362 1.00 67.12 91 ARG A N 1
ATOM 725 C CA . ARG A 1 91 ? 9.867 -1.919 -12.093 1.00 67.12 91 ARG A CA 1
ATOM 726 C C . ARG A 1 91 ? 10.508 -2.453 -13.377 1.00 67.12 91 ARG A C 1
ATOM 728 O O . ARG A 1 91 ? 11.673 -2.156 -13.624 1.00 67.12 91 ARG A O 1
ATOM 735 N N . SER A 1 92 ? 9.745 -3.156 -14.216 1.00 60.16 92 SER A N 1
ATOM 736 C CA . SER A 1 92 ? 10.262 -3.758 -15.455 1.00 60.16 92 SER A CA 1
ATOM 737 C C . SER A 1 92 ? 10.738 -2.722 -16.477 1.00 60.16 92 SER A C 1
ATOM 739 O O . SER A 1 92 ? 11.724 -2.946 -17.170 1.00 60.16 92 SER A O 1
ATOM 741 N N . ALA A 1 93 ? 10.092 -1.552 -16.542 1.00 59.91 93 ALA A N 1
ATOM 742 C CA . ALA A 1 93 ? 10.527 -0.466 -17.426 1.00 59.91 93 ALA A CA 1
ATOM 743 C C . ALA A 1 93 ? 11.863 0.170 -16.987 1.00 59.91 93 ALA A C 1
ATOM 745 O O . ALA A 1 93 ? 12.599 0.709 -17.812 1.00 59.91 93 ALA A O 1
ATOM 746 N N . THR A 1 94 ? 12.192 0.100 -15.695 1.00 56.44 94 THR A N 1
ATOM 747 C CA . THR A 1 94 ? 13.419 0.693 -15.142 1.00 56.44 94 THR A CA 1
ATOM 748 C C . THR A 1 94 ? 14.629 -0.243 -15.284 1.00 56.44 94 THR A C 1
ATOM 750 O O . THR A 1 94 ? 15.747 0.234 -15.472 1.00 56.44 94 THR A O 1
ATOM 753 N N . GLU A 1 95 ? 14.423 -1.565 -15.269 1.00 55.44 95 GLU A N 1
ATOM 754 C CA . GLU A 1 95 ? 15.502 -2.567 -15.367 1.00 55.44 95 GLU A CA 1
ATOM 755 C C . GLU A 1 95 ? 16.085 -2.726 -16.789 1.00 55.44 95 GLU A C 1
ATOM 757 O O . GLU A 1 95 ? 17.190 -3.237 -16.939 1.00 55.44 95 GLU A O 1
ATOM 762 N N . ASN A 1 96 ? 15.436 -2.205 -17.838 1.00 55.62 96 ASN A N 1
ATOM 763 C CA . ASN A 1 96 ? 15.901 -2.358 -19.227 1.00 55.62 96 ASN A CA 1
ATOM 764 C C . ASN A 1 96 ? 17.035 -1.387 -19.652 1.00 55.62 96 ASN A C 1
ATOM 766 O O . ASN A 1 96 ? 17.416 -1.341 -20.823 1.00 55.62 96 ASN A O 1
ATOM 770 N N . ARG A 1 97 ? 17.583 -0.581 -18.729 1.00 55.72 97 ARG A N 1
ATOM 771 C CA . ARG A 1 97 ? 18.636 0.412 -19.033 1.00 55.72 97 ARG A CA 1
ATOM 772 C C . ARG A 1 97 ? 20.005 -0.202 -19.328 1.00 55.72 97 ARG A C 1
ATOM 774 O O . ARG A 1 97 ? 20.763 0.394 -20.085 1.00 55.72 97 ARG A O 1
ATOM 781 N N . THR A 1 98 ? 20.312 -1.381 -18.794 1.00 55.56 98 THR A N 1
ATOM 782 C CA . THR A 1 98 ? 21.592 -2.068 -19.045 1.00 55.56 98 THR A CA 1
ATOM 783 C C . THR A 1 98 ? 21.727 -2.508 -20.503 1.00 55.56 98 THR A C 1
ATOM 785 O O . THR A 1 98 ? 22.780 -2.321 -21.108 1.00 55.56 98 THR A O 1
ATOM 788 N N . LEU A 1 99 ? 20.644 -2.995 -21.114 1.00 56.44 99 LEU A N 1
ATOM 789 C CA . LEU A 1 99 ? 20.602 -3.373 -22.533 1.00 56.44 99 LEU A CA 1
ATOM 790 C C . LEU A 1 99 ? 20.893 -2.185 -23.466 1.00 56.44 99 LEU A C 1
ATOM 792 O O . LEU A 1 99 ? 21.663 -2.316 -24.417 1.00 56.44 99 LEU A O 1
ATOM 796 N N . LEU A 1 100 ? 20.347 -1.005 -23.158 1.00 58.16 100 LEU A N 1
ATOM 797 C CA . LEU A 1 100 ? 20.595 0.216 -23.931 1.00 58.16 100 LEU A CA 1
ATOM 798 C C . LEU A 1 100 ? 22.018 0.757 -23.735 1.00 58.16 100 LEU 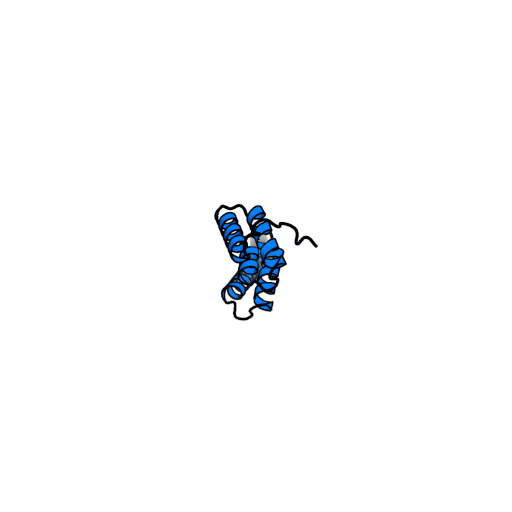A C 1
ATOM 800 O O . LEU A 1 100 ? 22.633 1.200 -24.703 1.00 58.16 100 LEU A O 1
ATOM 804 N N . THR A 1 101 ? 22.583 0.679 -22.524 1.00 60.62 101 THR A N 1
ATOM 805 C CA . THR A 1 101 ? 23.980 1.082 -22.293 1.00 60.62 101 THR A CA 1
ATOM 806 C C . THR A 1 101 ? 24.972 0.163 -23.000 1.00 60.62 101 THR A C 1
ATOM 808 O O . THR A 1 101 ? 25.925 0.658 -23.595 1.00 60.62 101 THR A O 1
ATOM 811 N N . PHE A 1 102 ? 24.738 -1.156 -23.010 1.00 69.25 102 PHE A N 1
ATOM 812 C CA . PHE A 1 102 ? 25.604 -2.085 -23.744 1.00 69.25 102 PHE A CA 1
ATOM 813 C C . PHE A 1 102 ? 25.517 -1.865 -25.259 1.00 69.25 102 PHE A C 1
ATOM 815 O O . PHE A 1 102 ? 26.550 -1.841 -25.924 1.00 69.25 102 PHE A O 1
ATOM 822 N N . GLY A 1 103 ? 24.316 -1.619 -25.797 1.00 75.25 103 GLY A N 1
ATOM 823 C CA . GLY A 1 103 ? 24.134 -1.294 -27.215 1.00 75.25 103 GLY A CA 1
ATOM 824 C C . GLY A 1 103 ? 24.827 0.008 -27.631 1.00 75.25 103 GLY A C 1
ATOM 825 O O . GLY A 1 103 ? 25.494 0.049 -28.663 1.00 75.25 103 GLY A O 1
ATOM 826 N N . MET A 1 104 ? 24.735 1.055 -26.806 1.00 79.81 104 MET A N 1
ATOM 827 C CA . MET A 1 104 ? 25.382 2.343 -27.077 1.00 79.81 104 MET A CA 1
ATOM 828 C C . MET A 1 104 ? 26.913 2.242 -27.036 1.00 79.81 104 MET A C 1
ATOM 830 O O . MET A 1 104 ? 27.580 2.735 -27.944 1.00 79.81 104 MET A O 1
ATOM 834 N N . VAL A 1 105 ? 27.479 1.571 -26.027 1.00 82.81 105 VAL A N 1
ATOM 835 C CA . VAL A 1 105 ? 28.937 1.385 -25.909 1.00 82.81 105 VAL A CA 1
ATOM 836 C C . VAL A 1 105 ? 29.480 0.543 -27.065 1.00 82.81 105 VAL A C 1
ATOM 838 O O . VAL A 1 105 ? 30.482 0.920 -27.671 1.00 82.81 105 VAL A O 1
ATOM 841 N N . ALA A 1 106 ? 28.800 -0.550 -27.427 1.00 83.88 106 ALA A N 1
ATOM 842 C CA . ALA A 1 106 ? 29.189 -1.373 -28.571 1.00 83.88 106 ALA A CA 1
ATOM 843 C C . ALA A 1 106 ? 29.153 -0.575 -29.886 1.00 83.88 106 ALA A C 1
ATOM 845 O O . ALA A 1 106 ? 30.100 -0.642 -30.668 1.00 83.88 106 ALA A O 1
ATOM 846 N N . GLY A 1 107 ? 28.111 0.237 -30.102 1.00 86.25 107 GLY A N 1
ATOM 847 C CA . GLY A 1 107 ? 28.004 1.104 -31.277 1.00 86.25 107 GLY A CA 1
ATOM 848 C C . GLY A 1 107 ? 29.152 2.112 -31.382 1.00 86.25 107 GLY A C 1
ATOM 849 O O . GLY A 1 107 ? 29.761 2.237 -32.443 1.00 86.25 107 GLY A O 1
ATOM 850 N N . VAL A 1 108 ? 29.503 2.781 -30.278 1.00 89.44 108 VAL A N 1
ATOM 851 C CA . VAL A 1 108 ? 30.624 3.739 -30.247 1.00 89.44 108 VAL A CA 1
ATOM 852 C C . VAL A 1 108 ? 31.955 3.048 -30.552 1.00 89.44 108 VAL A C 1
ATOM 854 O O . VAL A 1 108 ? 32.725 3.553 -31.366 1.00 89.44 108 VAL A O 1
ATOM 857 N N . LEU A 1 109 ? 32.221 1.876 -29.965 1.00 91.50 109 LEU A N 1
ATOM 858 C CA . LEU A 1 109 ? 33.459 1.128 -30.214 1.00 91.50 109 LEU A CA 1
ATOM 859 C C . LEU A 1 109 ? 33.592 0.681 -31.676 1.00 91.50 109 LEU A C 1
ATOM 861 O O . LEU A 1 109 ? 34.678 0.786 -32.244 1.00 91.50 109 LEU A O 1
ATOM 865 N N . ILE A 1 110 ? 32.498 0.232 -32.300 1.00 93.38 110 ILE A N 1
ATOM 866 C CA . ILE A 1 110 ? 32.485 -0.161 -33.717 1.00 93.38 110 ILE A CA 1
ATOM 867 C C . ILE A 1 110 ? 32.796 1.040 -34.615 1.00 93.38 110 ILE A C 1
ATOM 869 O O . ILE A 1 110 ? 33.620 0.929 -35.522 1.00 93.38 110 ILE A O 1
ATOM 873 N N . ILE A 1 111 ? 32.178 2.196 -34.348 1.00 92.25 111 ILE A N 1
ATOM 874 C CA . ILE A 1 111 ? 32.425 3.424 -35.115 1.00 92.25 111 ILE A CA 1
ATOM 875 C C . ILE A 1 111 ? 33.889 3.853 -34.976 1.00 92.25 111 ILE A C 1
ATOM 877 O O . ILE A 1 111 ? 34.539 4.138 -35.981 1.00 92.25 111 ILE A O 1
ATOM 881 N N . LEU A 1 112 ? 34.434 3.851 -33.756 1.00 93.00 112 LEU A N 1
ATOM 882 C CA . LEU A 1 112 ? 35.834 4.206 -33.510 1.00 93.00 112 LEU A CA 1
ATOM 883 C C . LEU A 1 112 ? 36.803 3.259 -34.231 1.00 93.00 112 LEU A C 1
ATOM 885 O O . LEU A 1 112 ? 37.739 3.725 -34.880 1.00 93.00 112 LEU A O 1
ATOM 889 N N . ALA A 1 113 ? 36.557 1.948 -34.172 1.00 92.25 113 ALA A N 1
ATOM 890 C CA . ALA A 1 113 ? 37.368 0.958 -34.874 1.00 92.25 113 ALA A CA 1
ATOM 891 C C . ALA A 1 113 ? 37.320 1.160 -36.397 1.00 92.25 113 ALA A C 1
ATOM 893 O O . ALA A 1 113 ? 38.356 1.122 -37.058 1.00 92.25 113 ALA A O 1
ATOM 894 N N . PHE A 1 114 ? 36.139 1.433 -36.955 1.00 96.25 114 PHE A N 1
ATOM 895 C CA . PHE A 1 114 ? 35.980 1.685 -38.385 1.00 96.25 114 PHE A CA 1
ATOM 896 C C . PHE A 1 114 ? 36.738 2.939 -38.836 1.00 96.25 114 PHE A C 1
ATOM 898 O O . PHE A 1 114 ? 37.477 2.893 -39.818 1.00 96.25 114 PHE A O 1
ATOM 905 N N . VAL A 1 115 ? 36.623 4.041 -38.086 1.00 94.75 115 VAL A N 1
ATOM 906 C CA . VAL A 1 115 ? 37.364 5.283 -38.356 1.00 94.75 115 VAL A CA 1
ATOM 907 C C . VAL A 1 115 ? 38.874 5.041 -38.308 1.00 94.75 115 VAL A C 1
ATOM 909 O O . VAL A 1 115 ? 39.593 5.500 -39.194 1.00 94.75 115 VAL A O 1
ATOM 912 N N . MET A 1 116 ? 39.354 4.279 -37.322 1.00 94.12 116 MET A N 1
ATOM 913 C CA . MET A 1 116 ? 40.771 3.934 -37.196 1.00 94.12 116 MET A CA 1
ATOM 914 C C . MET A 1 116 ? 41.271 3.116 -38.394 1.00 94.12 116 MET A C 1
ATOM 916 O O . MET A 1 116 ? 42.319 3.433 -38.953 1.00 94.12 116 MET A O 1
ATOM 920 N N . ILE A 1 117 ? 40.510 2.105 -38.828 1.00 94.75 117 ILE A N 1
ATOM 921 C CA . ILE A 1 117 ? 40.847 1.281 -39.999 1.00 94.75 117 ILE A CA 1
ATOM 922 C C . ILE A 1 117 ? 40.918 2.145 -41.260 1.00 94.75 117 ILE A C 1
ATOM 924 O O . ILE A 1 117 ? 41.892 2.064 -42.005 1.00 94.75 117 ILE A O 1
ATOM 928 N N . VAL A 1 118 ? 39.919 3.002 -41.491 1.00 94.06 118 VAL A N 1
ATOM 929 C CA . VAL A 1 118 ? 39.891 3.899 -42.655 1.00 94.06 118 VAL A CA 1
ATOM 930 C C . VAL A 1 118 ? 41.077 4.865 -42.632 1.00 94.06 118 VAL A C 1
ATOM 932 O O . VAL A 1 118 ? 41.737 5.033 -43.656 1.00 94.06 118 VAL A O 1
ATOM 935 N N . ALA A 1 119 ? 41.397 5.451 -41.475 1.00 92.12 119 ALA A N 1
ATOM 936 C CA . ALA A 1 119 ? 42.541 6.346 -41.325 1.00 92.12 119 ALA A CA 1
ATOM 937 C C . ALA A 1 119 ? 43.868 5.645 -41.657 1.00 92.12 119 ALA A C 1
ATOM 939 O O . ALA A 1 119 ? 44.660 6.181 -42.430 1.00 92.12 119 ALA A O 1
ATOM 940 N N . VAL A 1 120 ? 44.083 4.427 -41.142 1.00 93.88 120 VAL A N 1
ATOM 941 C CA . VAL A 1 120 ? 45.274 3.616 -41.449 1.00 93.88 120 VAL A CA 1
ATOM 942 C C . VAL A 1 120 ? 45.356 3.302 -42.941 1.00 93.88 120 VAL A C 1
ATOM 944 O O . VAL A 1 120 ? 46.420 3.441 -43.534 1.00 93.88 1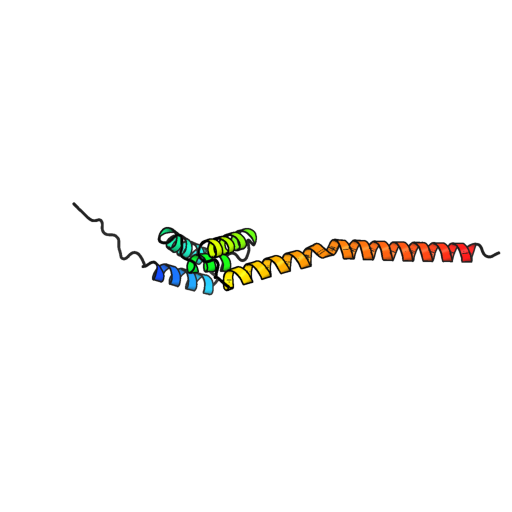20 VAL A O 1
ATOM 947 N N . VAL A 1 121 ? 44.241 2.922 -43.570 1.00 92.62 121 VAL A N 1
ATOM 948 C CA . VAL A 1 121 ? 44.206 2.623 -45.008 1.00 92.62 121 VAL A CA 1
ATOM 949 C C . VAL A 1 121 ? 44.560 3.851 -45.843 1.00 92.62 121 VAL A C 1
ATOM 951 O O . VAL A 1 121 ? 45.292 3.701 -46.813 1.00 92.62 121 VAL A O 1
ATOM 954 N N . ILE A 1 122 ? 44.068 5.041 -45.483 1.00 90.69 122 ILE A N 1
ATOM 955 C CA . ILE A 1 122 ? 44.373 6.296 -46.189 1.00 90.69 122 ILE A CA 1
ATOM 956 C C . ILE A 1 122 ? 45.844 6.684 -46.007 1.00 90.69 122 ILE A C 1
ATOM 958 O O . ILE A 1 122 ? 46.500 7.022 -46.985 1.00 90.69 122 ILE A O 1
ATOM 962 N N . LEU A 1 123 ? 46.369 6.604 -44.781 1.00 88.81 123 LEU A N 1
ATOM 963 C CA . LEU A 1 123 ? 47.768 6.927 -44.466 1.00 88.81 123 LEU A CA 1
ATOM 964 C C . LEU A 1 123 ? 48.766 5.956 -45.110 1.00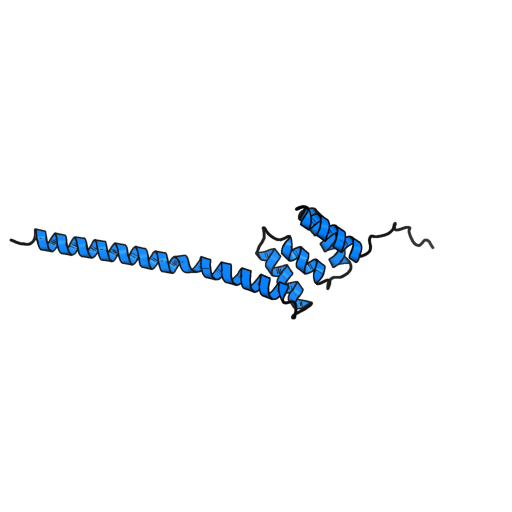 88.81 123 LEU A C 1
ATOM 966 O O . LEU A 1 123 ? 49.899 6.336 -45.379 1.00 88.81 123 LEU A O 1
ATOM 970 N N . ASN A 1 124 ? 48.351 4.711 -45.347 1.00 87.75 124 ASN A N 1
ATOM 971 C CA . ASN A 1 124 ? 49.173 3.667 -45.955 1.00 87.75 124 ASN A CA 1
ATOM 972 C C . ASN A 1 124 ? 48.985 3.566 -47.483 1.00 87.75 124 ASN A C 1
ATOM 974 O O . ASN A 1 124 ? 49.420 2.585 -48.091 1.00 87.75 124 ASN A O 1
ATOM 978 N N . ARG A 1 125 ? 48.303 4.536 -48.115 1.00 77.62 125 ARG A N 1
ATOM 979 C CA . ARG A 1 125 ? 48.312 4.675 -49.578 1.00 77.62 125 ARG A CA 1
ATOM 980 C C . ARG A 1 125 ? 49.656 5.298 -49.991 1.00 77.62 125 ARG A C 1
ATOM 982 O O . ARG A 1 125 ? 49.944 6.392 -49.508 1.00 77.62 125 ARG A O 1
ATOM 989 N N . PRO A 1 126 ? 50.467 4.609 -50.815 1.00 69.38 126 PRO A N 1
ATOM 990 C CA . PRO A 1 126 ? 51.746 5.127 -51.299 1.00 69.38 126 PRO A CA 1
ATOM 991 C C . PRO A 1 126 ? 51.573 6.296 -52.273 1.00 69.38 126 PRO A C 1
ATOM 993 O O . PRO A 1 126 ? 50.514 6.359 -52.943 1.00 69.38 126 PRO A O 1
#

Secondary structure (DSSP, 8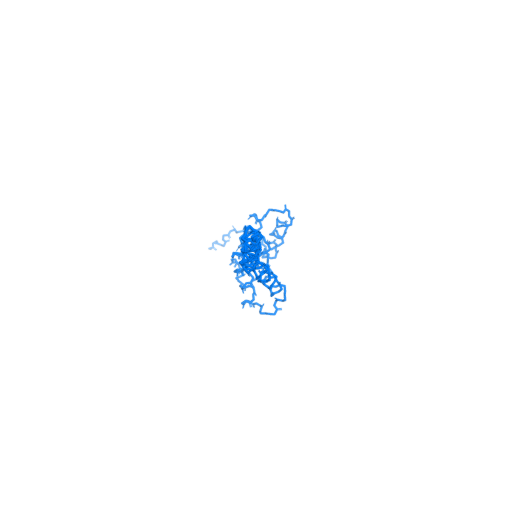-state):
--------PPPHHHHHHHHHHHHHTT-HHHHHHHHHHHHHH-TT-HHHHHHHHHH--S-HHHHHHHHHHHHHH-TT-HHHHHHHHHHHHHHHHHHTHHHHHHHHHHHHHHHHHHHHHHHHHHHT--

Foldseek 3Di:
DDPDDDDPDQPLVSLQVQLVVCVVVVNLVSSLVSLVVSCVVPVLPLSSLQSQLVSCPPDPPSNLVSLVSSCVSPVPPPVSVVVVVVVVVVVVVVVCVVVVVVVVVVVVVVVVVVVVVVVVVVVPDD

Radius of gyration: 28.31 Å; chains: 1; bounding box: 71×29×92 Å

Sequence (126 aa):
MAKKDAGPQPNREELLQMGIRAAKDGNNDGARIFFEQVLGQDKRNERAMMWMAKIATDNKSERKKWLEKTLEVNPDNLQARDALKKMAYVRSATENRTLLTFGMVAGVLIILAFVMIVAVVILNRP

pLDDT: mean 84.95, std 14.25, range [43.28, 96.25]